Protein AF-A0A526XZ05-F1 (afdb_monomer_lite)

pLDDT: mean 93.88, std 8.93, range [51.78, 98.62]

Radius of gyration: 19.1 Å; chains: 1; bounding box: 40×36×45 Å

Secondary structure (DSSP, 8-state):
--SHHHHHHHHHHH----S--TT-HHHH-SSS----HHHHS-S-STT---TTTTTT-EEEEEGGGTT--SSS-----HHHHHHHHHHHHHHHHTT-EEEEE--HHHHHHHT---

Structure (mmCIF, N/CA/C/O backbone):
data_AF-A0A526XZ05-F1
#
_entry.id   AF-A0A526XZ05-F1
#
loop_
_atom_site.group_PDB
_atom_site.id
_atom_site.type_symbol
_atom_site.label_atom_id
_atom_site.label_alt_id
_atom_site.label_comp_id
_atom_site.label_asym_id
_atom_site.label_entity_id
_atom_site.label_seq_id
_atom_site.pdbx_PDB_ins_code
_atom_site.Cartn_x
_atom_site.Cartn_y
_atom_site.Cartn_z
_atom_site.occupancy
_atom_site.B_iso_or_equiv
_atom_site.auth_seq_id
_atom_site.auth_comp_id
_atom_site.auth_asym_id
_atom_site.auth_atom_id
_atom_site.pdbx_PDB_model_num
ATOM 1 N N . THR A 1 1 ? 5.893 13.554 -2.944 1.00 93.81 1 THR A N 1
ATOM 2 C CA . THR A 1 1 ? 4.659 14.299 -3.281 1.00 93.81 1 THR A CA 1
ATOM 3 C C . THR A 1 1 ? 3.951 14.699 -1.996 1.00 93.81 1 THR A C 1
ATOM 5 O O . THR A 1 1 ? 4.366 14.221 -0.944 1.00 93.81 1 THR A O 1
ATOM 8 N N . ARG A 1 2 ? 2.972 15.618 -2.025 1.00 97.56 2 ARG A N 1
ATOM 9 C CA . ARG A 1 2 ? 2.237 16.051 -0.811 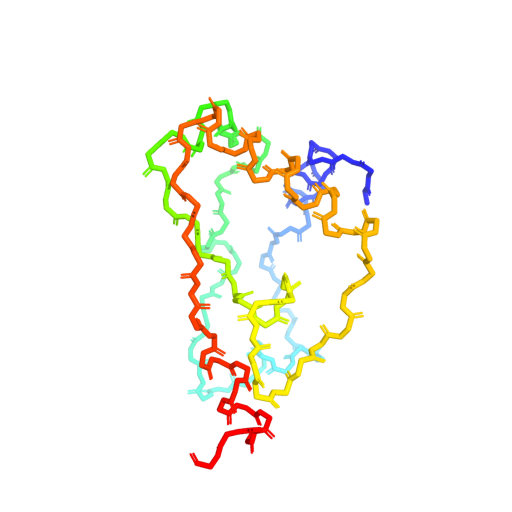1.00 97.56 2 ARG A CA 1
ATOM 10 C C . ARG A 1 2 ? 0.770 15.617 -0.792 1.00 97.56 2 ARG A C 1
ATOM 12 O O . ARG A 1 2 ? 0.133 15.721 0.250 1.00 97.56 2 ARG A O 1
ATOM 19 N N . SER A 1 3 ? 0.248 15.130 -1.913 1.00 97.19 3 SER A N 1
ATOM 20 C CA . SER A 1 3 ? -1.124 14.647 -2.054 1.00 97.19 3 SER A CA 1
ATOM 21 C C . SER A 1 3 ? -1.167 13.325 -2.839 1.00 97.19 3 SER A C 1
ATOM 23 O O . SER A 1 3 ? -0.189 12.957 -3.499 1.00 97.19 3 SER A O 1
ATOM 25 N N . VAL A 1 4 ? -2.295 12.607 -2.766 1.00 96.75 4 VAL A N 1
ATOM 26 C CA . VAL A 1 4 ? -2.548 11.434 -3.623 1.00 96.75 4 VAL A CA 1
ATOM 27 C C . VAL A 1 4 ? -2.626 11.842 -5.103 1.00 96.75 4 VAL A C 1
ATOM 29 O O . VAL A 1 4 ? -1.931 11.207 -5.889 1.00 96.75 4 VAL A O 1
ATOM 32 N N . PRO A 1 5 ? -3.340 12.916 -5.506 1.00 97.00 5 PRO A N 1
ATOM 33 C CA . PRO A 1 5 ? -3.301 13.405 -6.888 1.00 97.00 5 PRO A CA 1
ATOM 34 C C . PRO A 1 5 ? -1.886 13.694 -7.410 1.00 97.00 5 PRO A C 1
ATOM 36 O O . PRO A 1 5 ? -1.524 13.195 -8.469 1.00 97.00 5 PRO A O 1
ATOM 39 N N . ASP A 1 6 ? -1.040 14.388 -6.633 1.00 97.75 6 ASP A N 1
ATOM 40 C CA . ASP A 1 6 ? 0.361 14.650 -7.009 1.00 97.75 6 ASP A CA 1
ATOM 41 C C . ASP A 1 6 ? 1.132 13.340 -7.262 1.00 97.75 6 ASP A C 1
ATOM 43 O O . ASP A 1 6 ? 2.028 13.280 -8.102 1.00 97.75 6 ASP A O 1
ATOM 47 N N . MET A 1 7 ? 0.840 12.296 -6.476 1.00 98.19 7 MET A N 1
ATOM 48 C CA . MET A 1 7 ? 1.447 10.976 -6.638 1.00 98.19 7 MET A CA 1
ATOM 49 C C . MET A 1 7 ? 0.967 10.288 -7.915 1.00 98.19 7 MET A C 1
ATOM 51 O O . MET A 1 7 ? 1.795 9.714 -8.610 1.00 98.19 7 MET A O 1
ATOM 55 N N . LEU A 1 8 ? -0.326 10.362 -8.239 1.00 98.31 8 LEU A N 1
ATOM 56 C CA . LEU A 1 8 ? -0.879 9.761 -9.456 1.00 98.31 8 LEU A CA 1
ATOM 57 C C . LEU A 1 8 ? -0.327 10.432 -10.723 1.00 98.31 8 LEU A C 1
ATOM 59 O O . LEU A 1 8 ? 0.070 9.725 -11.645 1.00 98.31 8 LEU A O 1
ATOM 63 N N . GLU A 1 9 ? -0.201 11.762 -10.723 1.00 98.12 9 GLU A N 1
ATOM 64 C CA . GLU A 1 9 ? 0.465 12.527 -11.792 1.00 98.12 9 GLU A CA 1
ATOM 65 C C . GLU A 1 9 ? 1.914 12.066 -11.996 1.00 98.12 9 GLU A C 1
ATOM 67 O O . GLU A 1 9 ? 2.360 11.806 -13.114 1.00 98.12 9 GLU A O 1
ATOM 72 N N . LEU A 1 10 ? 2.662 11.908 -10.898 1.00 98.50 10 LEU A N 1
ATOM 73 C CA . LEU A 1 10 ? 4.043 11.442 -10.970 1.00 98.50 10 LEU A CA 1
ATOM 74 C C . LEU A 1 10 ? 4.128 10.011 -11.521 1.00 98.50 10 LEU A C 1
ATOM 76 O O . LEU A 1 10 ? 4.966 9.743 -12.383 1.00 98.50 10 LEU A O 1
ATOM 80 N N . LEU A 1 11 ? 3.274 9.100 -11.041 1.00 98.50 11 LEU A N 1
ATOM 81 C CA . LEU A 1 11 ? 3.245 7.702 -11.481 1.00 98.50 11 LEU A CA 1
ATOM 82 C C . LEU A 1 11 ? 2.908 7.568 -12.968 1.00 98.50 11 LEU A C 1
ATOM 84 O O . LEU A 1 11 ? 3.478 6.700 -13.632 1.00 98.50 11 LEU A O 1
ATOM 88 N N . ASP A 1 12 ? 2.056 8.446 -13.505 1.00 98.06 12 ASP A N 1
ATOM 89 C CA . ASP A 1 12 ? 1.724 8.437 -14.929 1.00 98.06 12 ASP A CA 1
ATOM 90 C C . ASP A 1 12 ? 2.954 8.622 -15.823 1.00 98.06 12 ASP A C 1
ATOM 92 O O . ASP A 1 12 ? 3.046 7.981 -16.877 1.00 9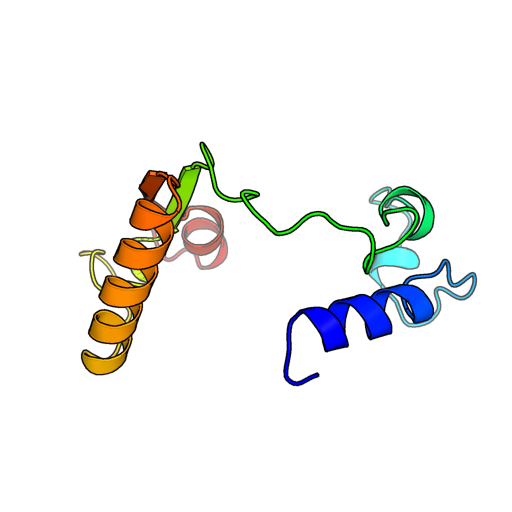8.06 12 ASP A O 1
ATOM 96 N N . VAL A 1 13 ? 3.928 9.401 -15.348 1.00 97.81 13 VAL A N 1
ATOM 97 C CA . VAL A 1 13 ? 5.182 9.689 -16.047 1.00 97.81 13 VAL A CA 1
ATOM 98 C C . VAL A 1 13 ? 6.259 8.636 -15.775 1.00 97.81 13 VAL A C 1
ATOM 100 O O . VAL A 1 13 ? 6.941 8.216 -16.708 1.00 97.81 13 VAL A O 1
ATOM 103 N N . ILE A 1 14 ? 6.452 8.219 -14.516 1.00 97.81 14 ILE A N 1
ATOM 104 C CA . ILE A 1 14 ? 7.651 7.444 -14.136 1.00 97.81 14 ILE A CA 1
ATOM 105 C C . ILE A 1 14 ? 7.495 5.924 -14.251 1.00 97.81 14 ILE A C 1
ATOM 107 O O . ILE A 1 14 ? 8.504 5.224 -14.324 1.00 97.81 14 ILE A O 1
ATOM 111 N N . VAL A 1 15 ? 6.271 5.383 -14.246 1.00 98.25 15 VAL A N 1
ATOM 112 C CA . VAL A 1 15 ? 6.064 3.926 -14.299 1.00 98.25 15 VAL A CA 1
ATOM 113 C C . VAL A 1 15 ? 6.123 3.445 -15.746 1.00 98.25 15 VAL A C 1
ATOM 115 O O . VAL A 1 15 ? 5.116 3.390 -16.438 1.00 98.25 15 VAL A O 1
ATOM 118 N N . ALA A 1 16 ? 7.296 3.065 -16.227 1.00 97.50 16 ALA A N 1
ATOM 119 C CA . ALA A 1 16 ? 7.471 2.535 -17.576 1.00 97.50 16 ALA A CA 1
ATOM 120 C C . ALA A 1 16 ? 8.386 1.310 -17.568 1.00 97.50 16 ALA A C 1
ATOM 122 O O . ALA A 1 16 ? 9.033 0.998 -16.564 1.00 97.50 16 ALA A O 1
ATOM 123 N N . ASP A 1 17 ? 8.433 0.608 -18.695 1.00 98.06 17 ASP A N 1
ATOM 124 C CA . ASP A 1 17 ? 9.417 -0.448 -18.889 1.00 98.06 17 ASP A CA 1
ATOM 125 C C . ASP A 1 17 ? 10.795 0.180 -19.092 1.00 98.06 17 ASP A C 1
ATOM 127 O O . ASP A 1 17 ? 10.998 0.984 -20.003 1.00 98.06 17 ASP A O 1
ATOM 131 N N . ASP A 1 18 ? 11.750 -0.220 -18.260 1.00 97.31 18 ASP A N 1
ATOM 132 C CA . ASP A 1 18 ? 13.158 0.109 -18.446 1.00 97.31 18 ASP A CA 1
ATOM 133 C C . ASP A 1 18 ? 13.885 -1.122 -19.014 1.00 97.31 18 ASP A C 1
ATOM 135 O O . ASP A 1 18 ? 13.971 -2.150 -18.329 1.00 97.31 18 ASP A O 1
ATOM 139 N N . PRO A 1 19 ? 14.408 -1.063 -20.255 1.00 96.31 19 PRO A N 1
ATOM 140 C CA . PRO A 1 19 ? 15.136 -2.180 -20.848 1.00 96.31 19 PRO A CA 1
ATOM 141 C C . PRO A 1 19 ? 16.479 -2.454 -20.155 1.00 96.31 19 PRO A C 1
ATOM 143 O O . PRO A 1 19 ? 17.035 -3.539 -20.323 1.00 96.31 19 PRO A O 1
ATOM 146 N N . ASN A 1 20 ? 17.022 -1.504 -19.385 1.00 97.56 20 ASN A N 1
ATOM 147 C CA . ASN A 1 20 ? 18.253 -1.699 -18.634 1.00 97.56 20 ASN A CA 1
ATOM 148 C C . ASN A 1 20 ? 17.950 -2.238 -17.230 1.00 97.56 20 ASN A C 1
ATOM 150 O O . ASN A 1 20 ? 17.421 -1.543 -16.367 1.00 97.56 20 ASN A O 1
ATOM 154 N N . THR A 1 21 ? 18.315 -3.490 -16.975 1.00 97.06 21 THR A N 1
ATOM 155 C CA . THR A 1 21 ? 18.107 -4.137 -15.669 1.00 97.06 21 THR A CA 1
ATOM 156 C C . THR A 1 21 ? 19.337 -4.061 -14.762 1.00 97.06 21 THR A C 1
ATOM 158 O O . THR A 1 21 ? 19.309 -4.533 -13.626 1.00 97.06 21 THR A O 1
ATOM 161 N N . ARG A 1 22 ? 20.448 -3.465 -15.222 1.00 97.56 22 ARG A N 1
ATOM 162 C CA . ARG A 1 22 ? 21.695 -3.418 -14.450 1.00 97.56 22 ARG A CA 1
ATOM 163 C C . ARG A 1 22 ? 21.510 -2.604 -13.167 1.00 97.56 22 ARG A C 1
ATOM 165 O O . ARG A 1 22 ? 21.230 -1.413 -13.217 1.00 97.56 22 ARG A O 1
ATOM 172 N N . GLY A 1 23 ? 21.774 -3.239 -12.025 1.00 97.19 23 GLY A N 1
ATOM 173 C CA . GLY A 1 23 ? 21.620 -2.631 -10.697 1.00 97.19 23 GLY A CA 1
ATOM 174 C C . GLY A 1 23 ? 20.250 -2.877 -10.060 1.00 97.19 23 GLY A C 1
ATOM 175 O O . GLY A 1 23 ? 20.096 -2.636 -8.867 1.00 97.19 23 GLY A O 1
ATOM 176 N N . ASP A 1 24 ? 19.297 -3.428 -10.811 1.00 97.69 24 ASP A N 1
ATOM 177 C CA . ASP A 1 24 ? 18.011 -3.891 -10.304 1.00 97.69 24 ASP A CA 1
ATOM 178 C C . ASP A 1 24 ? 18.042 -5.417 -10.167 1.00 97.69 24 ASP A C 1
ATOM 180 O O . ASP A 1 24 ? 17.917 -6.154 -11.145 1.00 97.69 24 ASP A O 1
ATOM 184 N N . PHE A 1 25 ? 18.257 -5.904 -8.942 1.00 97.50 25 PHE A N 1
ATOM 185 C CA . PHE A 1 25 ? 18.391 -7.338 -8.680 1.00 97.50 25 PHE A CA 1
ATOM 186 C C . PHE A 1 25 ? 17.157 -8.134 -9.125 1.00 97.50 25 PHE A C 1
ATOM 188 O O . PHE A 1 25 ? 17.30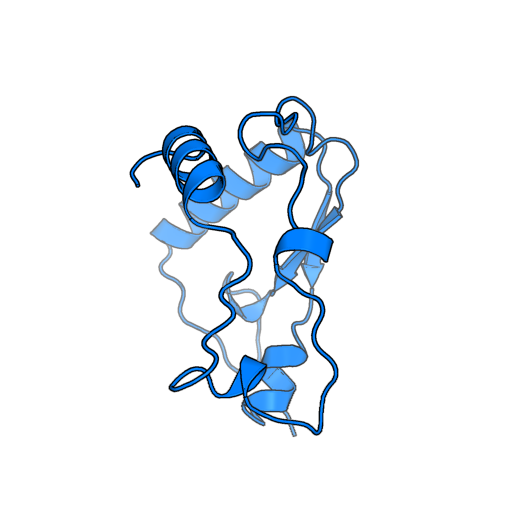2 -9.191 -9.736 1.00 97.50 25 PHE A O 1
ATOM 195 N N . TRP A 1 26 ? 15.955 -7.620 -8.855 1.00 97.69 26 TRP A N 1
ATOM 196 C CA . TRP A 1 26 ? 14.705 -8.324 -9.137 1.00 97.69 26 TRP A CA 1
ATOM 197 C C . TRP A 1 26 ? 14.443 -8.446 -10.639 1.00 97.69 26 TRP A C 1
ATOM 199 O O . TRP A 1 26 ? 14.050 -9.520 -11.094 1.00 97.69 26 TRP A O 1
ATOM 209 N N . ARG A 1 27 ? 14.727 -7.399 -11.424 1.00 97.31 27 ARG A N 1
ATOM 210 C CA . ARG A 1 27 ? 14.609 -7.463 -12.893 1.00 97.31 27 ARG A CA 1
ATOM 211 C C . ARG A 1 27 ? 15.768 -8.197 -13.575 1.00 97.31 27 ARG A C 1
ATOM 213 O O . ARG A 1 27 ? 15.595 -8.672 -14.693 1.00 97.31 27 ARG A O 1
ATOM 220 N N . ALA A 1 28 ? 16.946 -8.269 -12.952 1.00 97.25 28 ALA A N 1
ATOM 221 C CA . ALA A 1 28 ? 18.114 -8.942 -13.528 1.00 97.25 28 ALA A CA 1
ATOM 222 C C . ALA A 1 28 ? 18.135 -10.458 -13.286 1.00 97.25 28 ALA A C 1
ATOM 224 O O . ALA A 1 28 ? 18.754 -11.195 -14.055 1.00 97.25 28 ALA A O 1
ATOM 225 N N . GLN A 1 29 ? 17.513 -10.927 -12.204 1.00 97.50 29 GLN A N 1
ATOM 226 C CA . GLN A 1 29 ? 17.540 -12.341 -11.850 1.00 97.50 29 GLN A CA 1
ATOM 227 C C . GLN A 1 29 ? 16.661 -13.211 -12.780 1.00 97.50 29 GLN A C 1
ATOM 229 O O . GLN A 1 29 ? 15.620 -12.745 -13.239 1.00 97.50 29 GLN A O 1
ATOM 234 N N . PRO A 1 30 ? 17.043 -14.477 -13.053 1.00 96.50 30 PRO A N 1
ATOM 235 C CA . PRO A 1 30 ? 16.303 -15.357 -13.965 1.00 96.50 30 PRO A CA 1
ATOM 236 C C . PRO A 1 30 ? 15.381 -16.385 -13.278 1.00 96.50 30 PRO A C 1
ATOM 238 O O . PRO A 1 30 ? 14.787 -17.212 -13.966 1.00 96.50 30 PRO A O 1
ATOM 241 N N . TRP A 1 31 ? 15.306 -16.421 -11.944 1.00 98.19 31 TRP A N 1
ATOM 242 C CA . TRP A 1 31 ? 14.685 -17.530 -11.200 1.00 98.19 31 TRP A CA 1
ATOM 243 C C . TRP A 1 31 ? 13.193 -17.335 -10.933 1.00 98.19 31 TRP A C 1
ATOM 245 O O . TRP A 1 31 ? 12.437 -18.303 -10.908 1.00 98.19 31 TRP A O 1
ATOM 255 N N . VAL A 1 32 ? 12.770 -16.092 -10.728 1.00 98.06 32 VAL A N 1
ATOM 256 C CA . VAL A 1 32 ? 11.379 -15.713 -10.484 1.00 98.06 32 VAL A CA 1
ATOM 257 C C . VAL A 1 32 ? 10.908 -14.863 -11.653 1.00 98.06 32 VAL A C 1
ATOM 259 O O . VAL A 1 32 ? 11.465 -13.802 -11.919 1.00 98.06 32 VAL A O 1
ATOM 262 N N . ALA A 1 33 ? 9.880 -15.321 -12.363 1.00 96.69 33 ALA A N 1
ATOM 263 C CA . ALA A 1 33 ? 9.274 -14.524 -13.419 1.00 96.69 33 ALA A CA 1
ATOM 264 C C . ALA A 1 33 ? 8.575 -13.301 -12.808 1.00 96.69 33 ALA A C 1
ATOM 266 O O . ALA A 1 33 ? 7.746 -13.445 -11.908 1.00 96.69 33 ALA A O 1
ATOM 267 N N . LEU A 1 34 ? 8.900 -12.113 -13.315 1.00 97.00 34 LEU A N 1
ATOM 268 C CA . LEU A 1 34 ? 8.243 -10.863 -12.946 1.00 97.00 34 LEU A CA 1
ATOM 269 C C . LEU A 1 34 ? 7.511 -10.288 -14.164 1.00 97.00 34 LEU A C 1
ATOM 271 O O . LEU A 1 34 ? 8.070 -10.321 -15.265 1.00 97.00 34 LEU A O 1
ATOM 275 N N . PRO A 1 35 ? 6.287 -9.762 -13.995 1.00 97.31 35 PRO A N 1
ATOM 276 C CA . PRO A 1 35 ? 5.613 -9.029 -15.059 1.00 97.31 35 PRO A CA 1
ATOM 277 C C . PRO A 1 35 ? 6.360 -7.727 -15.363 1.00 97.31 35 PRO A C 1
ATOM 279 O O . PRO A 1 35 ? 7.072 -7.191 -14.506 1.00 97.31 35 PRO A O 1
ATOM 282 N N . LYS A 1 36 ? 6.186 -7.191 -16.572 1.00 96.81 36 LYS A N 1
ATOM 283 C CA . LYS A 1 36 ? 6.687 -5.851 -16.885 1.00 96.81 36 LYS A CA 1
ATOM 284 C C . LYS A 1 36 ? 5.844 -4.794 -16.177 1.00 96.81 36 LYS A C 1
ATOM 286 O O . LYS A 1 36 ? 4.682 -5.028 -15.849 1.00 96.81 36 LYS A O 1
ATOM 291 N N . SER A 1 37 ? 6.404 -3.601 -15.988 1.00 97.19 37 SER A N 1
ATOM 292 C CA . SER A 1 37 ? 5.660 -2.468 -15.427 1.00 97.19 37 SER A CA 1
ATOM 293 C C . SER A 1 37 ? 4.428 -2.144 -16.279 1.00 97.19 37 SER A C 1
ATOM 295 O O . SER A 1 37 ? 3.354 -1.877 -15.739 1.00 97.19 37 SER A O 1
ATOM 297 N N . SER A 1 38 ? 4.574 -2.213 -17.607 1.00 97.44 38 SER A N 1
ATOM 298 C CA . SER A 1 38 ? 3.495 -2.009 -18.580 1.00 97.44 38 SER A CA 1
ATOM 299 C C . SER A 1 38 ? 2.360 -3.035 -18.486 1.00 97.44 38 SER A C 1
ATOM 301 O O . SER A 1 38 ? 1.223 -2.687 -18.794 1.00 97.44 38 SER A O 1
ATOM 303 N N . ASP A 1 39 ? 2.636 -4.253 -18.007 1.00 97.75 39 ASP A N 1
ATOM 304 C CA . ASP A 1 39 ? 1.631 -5.312 -17.845 1.00 97.75 39 ASP A CA 1
ATOM 305 C C . ASP A 1 39 ? 0.757 -5.111 -16.591 1.00 97.75 39 ASP A C 1
ATOM 307 O O . ASP A 1 39 ? -0.300 -5.728 -16.464 1.00 97.75 39 ASP A O 1
ATOM 311 N N . VAL A 1 40 ? 1.203 -4.280 -15.640 1.00 97.38 40 VAL A N 1
ATOM 312 C CA . VAL A 1 40 ? 0.558 -4.106 -14.326 1.00 97.38 40 VAL A CA 1
ATOM 313 C C . VAL A 1 40 ? -0.059 -2.719 -14.156 1.00 97.38 40 VAL A C 1
ATOM 315 O O . VAL A 1 40 ? -1.073 -2.579 -13.468 1.00 97.38 40 VAL A O 1
ATOM 318 N N . ARG A 1 41 ? 0.544 -1.673 -14.738 1.00 97.69 41 ARG A N 1
ATOM 319 C CA . ARG A 1 41 ? 0.038 -0.303 -14.577 1.00 97.69 41 ARG A CA 1
ATOM 320 C C . ARG A 1 41 ? -1.327 -0.118 -15.262 1.00 97.69 41 ARG A C 1
ATOM 322 O O . ARG A 1 41 ? -1.563 -0.702 -16.319 1.00 97.69 41 ARG A O 1
ATOM 329 N N . PRO A 1 42 ? -2.217 0.739 -14.726 1.00 97.56 42 PRO A N 1
ATOM 330 C CA . PRO A 1 42 ? -3.395 1.167 -15.467 1.00 97.56 42 PRO A CA 1
ATOM 331 C C . PRO A 1 42 ? -2.987 1.998 -16.700 1.00 97.56 42 PRO A C 1
ATOM 333 O O . PRO A 1 42 ? -1.875 2.545 -16.737 1.00 97.56 42 PRO A O 1
ATOM 336 N N . PRO A 1 43 ? -3.901 2.177 -17.675 1.00 96.81 43 PRO A N 1
ATOM 337 C CA . PRO A 1 43 ? -3.682 3.089 -18.799 1.00 96.81 43 PRO A CA 1
ATOM 338 C C . PRO A 1 43 ? -3.340 4.514 -18.344 1.00 96.81 43 PRO A C 1
ATOM 340 O O . PRO A 1 43 ? -2.512 5.178 -18.961 1.00 96.81 43 PRO A O 1
ATOM 343 N N . SER A 1 44 ? -3.949 4.957 -17.240 1.00 97.69 44 SER A N 1
ATOM 344 C CA . SER A 1 44 ? -3.607 6.189 -16.536 1.00 97.69 44 SER A CA 1
ATOM 345 C C . SER A 1 44 ? -3.919 6.052 -15.042 1.00 97.69 44 SER A C 1
ATOM 347 O O . SER A 1 44 ? -4.994 5.584 -14.665 1.00 97.69 44 SER A O 1
ATOM 349 N N . TYR A 1 45 ? -2.973 6.453 -14.196 1.00 98.12 45 TYR A N 1
ATOM 350 C CA . TYR A 1 45 ? -3.119 6.545 -12.746 1.00 98.12 45 TYR A CA 1
ATOM 351 C C . TYR A 1 45 ? -4.036 7.699 -12.349 1.00 98.12 45 TYR A C 1
ATOM 353 O O . TYR A 1 45 ? -4.840 7.545 -11.433 1.00 98.12 45 TYR A O 1
ATOM 361 N N . THR A 1 46 ? -3.955 8.836 -13.042 1.00 97.81 46 THR A N 1
ATOM 362 C CA . THR A 1 46 ? -4.862 9.975 -12.814 1.00 97.81 46 THR A CA 1
ATOM 363 C C . THR A 1 46 ? -6.307 9.663 -13.216 1.00 97.81 46 THR A C 1
ATOM 365 O O . THR A 1 46 ? -7.233 10.266 -12.681 1.00 97.81 46 THR A O 1
ATOM 368 N N . GLY A 1 47 ? -6.514 8.664 -14.082 1.00 96.69 47 GLY A N 1
ATOM 369 C CA . GLY A 1 47 ? -7.829 8.124 -14.434 1.00 96.69 47 GLY A CA 1
ATOM 370 C C . GLY A 1 47 ? -8.447 7.147 -13.423 1.00 96.69 47 GLY A C 1
ATOM 371 O O . GLY A 1 47 ? -9.526 6.625 -13.694 1.00 96.69 47 GLY A O 1
ATOM 372 N N . LEU A 1 48 ? -7.797 6.854 -12.289 1.00 96.69 48 LEU A N 1
ATOM 373 C CA . LEU A 1 48 ? -8.364 5.968 -11.266 1.00 96.69 48 LEU A CA 1
ATOM 374 C C . LEU A 1 48 ? -9.542 6.635 -10.539 1.00 96.69 48 LEU A C 1
ATOM 376 O O . LEU A 1 48 ? -9.407 7.707 -9.949 1.00 96.69 48 LEU A O 1
ATOM 380 N N . GLU A 1 49 ? -10.688 5.956 -10.511 1.00 93.88 49 GLU A N 1
ATOM 381 C CA . GLU A 1 49 ? -11.863 6.401 -9.761 1.00 93.88 49 GLU A CA 1
ATOM 382 C C . GLU A 1 49 ? -11.669 6.153 -8.258 1.00 93.88 49 GLU A C 1
ATOM 384 O O . GLU A 1 49 ? -11.700 5.020 -7.780 1.00 93.88 49 GLU A O 1
ATOM 389 N N . LEU A 1 50 ? -11.446 7.229 -7.498 1.00 92.25 50 LEU A N 1
ATOM 390 C CA . LEU A 1 50 ? -11.241 7.152 -6.046 1.00 92.25 50 LEU A CA 1
ATOM 391 C C . LEU A 1 50 ? -12.539 7.322 -5.250 1.00 92.25 50 LEU A C 1
ATOM 393 O O . LEU A 1 50 ? -12.665 6.819 -4.130 1.00 92.25 50 LEU A O 1
ATOM 397 N N . GLU A 1 51 ? -13.505 8.058 -5.798 1.00 93.75 51 GLU A N 1
ATOM 398 C CA . GLU A 1 51 ? -14.763 8.321 -5.112 1.00 93.75 51 GLU A CA 1
ATOM 399 C C . GLU A 1 51 ? -15.574 7.029 -4.966 1.00 93.75 51 GLU A C 1
ATOM 401 O O . GLU A 1 51 ? -15.812 6.300 -5.923 1.00 93.75 51 GLU A O 1
ATOM 406 N N . GLY A 1 52 ? -15.980 6.711 -3.736 1.00 95.88 52 GLY A N 1
ATOM 407 C CA . GLY A 1 52 ? -16.748 5.499 -3.450 1.00 95.88 52 GLY A CA 1
ATOM 408 C C . GLY A 1 52 ? -15.950 4.190 -3.486 1.00 95.88 52 GLY A C 1
ATOM 409 O O . GLY A 1 52 ? -16.519 3.159 -3.129 1.00 95.88 52 GLY A O 1
ATOM 410 N N . ALA A 1 53 ? -14.650 4.217 -3.805 1.00 96.44 53 ALA A N 1
ATOM 411 C CA . ALA A 1 53 ? -13.801 3.025 -3.942 1.00 96.44 53 ALA A CA 1
ATOM 412 C C . ALA A 1 53 ? -13.712 2.151 -2.672 1.00 96.44 53 ALA A C 1
ATOM 414 O O . ALA A 1 53 ? -13.349 0.981 -2.738 1.00 96.44 53 ALA A O 1
ATOM 415 N N . LEU A 1 54 ? -14.055 2.703 -1.504 1.00 97.50 54 LEU A N 1
ATOM 416 C CA . LEU A 1 54 ? -14.045 1.990 -0.223 1.00 97.50 54 LEU A CA 1
ATOM 417 C C . LEU A 1 54 ? -15.336 1.220 0.075 1.00 97.50 54 LEU A C 1
ATOM 419 O O . LEU A 1 54 ? -15.358 0.391 0.986 1.00 97.50 54 LEU A O 1
ATOM 423 N N . ARG A 1 55 ? -16.416 1.467 -0.671 1.00 98.19 55 ARG A N 1
ATOM 424 C CA . ARG A 1 55 ? -17.715 0.852 -0.396 1.00 98.19 55 ARG A CA 1
ATOM 425 C C . ARG A 1 55 ? -17.638 -0.663 -0.588 1.00 98.19 55 ARG A C 1
ATOM 427 O O . ARG A 1 55 ? -17.357 -1.145 -1.679 1.00 98.19 55 ARG A O 1
ATOM 434 N N . GLY A 1 56 ? -17.942 -1.408 0.472 1.00 97.75 56 GLY A N 1
ATOM 435 C CA . GLY A 1 56 ? -17.909 -2.871 0.474 1.00 97.75 56 GLY A CA 1
ATOM 436 C C . GLY A 1 56 ? -16.505 -3.471 0.581 1.00 97.75 56 GLY A C 1
ATOM 437 O O . GLY A 1 56 ? -16.374 -4.693 0.543 1.00 97.75 56 GLY A O 1
ATOM 438 N N . MET A 1 57 ? -15.458 -2.651 0.727 1.00 98.19 57 MET A N 1
ATOM 439 C CA . MET A 1 57 ? -14.100 -3.151 0.947 1.00 98.19 57 MET A CA 1
ATOM 440 C C . MET A 1 57 ? -13.948 -3.694 2.359 1.00 98.19 57 MET A C 1
ATOM 442 O O . MET A 1 57 ? -14.465 -3.114 3.306 1.00 98.19 57 MET A O 1
ATOM 446 N N . ARG A 1 58 ? -13.193 -4.784 2.507 1.00 98.44 58 ARG A N 1
ATOM 447 C CA . ARG A 1 58 ? -12.836 -5.353 3.808 1.00 98.44 58 ARG A CA 1
ATOM 448 C C . ARG A 1 58 ? -11.342 -5.186 4.045 1.00 98.44 58 ARG A C 1
ATOM 450 O O . ARG A 1 58 ? -10.529 -5.779 3.343 1.00 98.44 58 ARG A O 1
ATOM 457 N N . LEU A 1 59 ? -10.992 -4.367 5.029 1.00 98.38 59 LEU A N 1
ATOM 458 C CA . LEU A 1 59 ? -9.629 -3.956 5.342 1.00 98.38 59 LEU A CA 1
ATOM 459 C C . LEU A 1 59 ? -9.170 -4.642 6.632 1.00 98.38 59 LEU A C 1
ATOM 461 O O . LEU A 1 59 ? -9.774 -4.465 7.691 1.00 98.38 59 LEU A O 1
ATOM 465 N N . GLY A 1 60 ? -8.107 -5.440 6.534 1.00 97.94 60 GLY A N 1
ATOM 466 C CA . GLY A 1 60 ? -7.485 -6.106 7.677 1.00 97.94 60 GLY A CA 1
ATOM 467 C C . GLY A 1 60 ? -6.527 -5.177 8.424 1.00 97.94 60 GLY A C 1
ATOM 468 O O . GLY A 1 60 ? -5.678 -4.537 7.808 1.00 97.94 60 GLY A O 1
ATOM 469 N N . VAL A 1 61 ? -6.640 -5.131 9.749 1.00 97.50 61 VAL A N 1
ATOM 470 C CA . VAL A 1 61 ? -5.799 -4.331 10.646 1.00 97.50 61 VAL A CA 1
ATOM 471 C C . VAL A 1 61 ? -5.026 -5.265 11.572 1.00 97.50 61 VAL A C 1
ATOM 473 O O . VAL A 1 61 ? -5.627 -5.867 12.465 1.00 97.50 61 VAL A O 1
ATOM 476 N N . PRO A 1 62 ? -3.704 -5.405 11.398 1.00 95.19 62 PRO A N 1
ATOM 477 C CA . PRO A 1 62 ? -2.877 -6.188 12.306 1.00 95.19 62 PRO A CA 1
ATOM 478 C C . PRO A 1 62 ? -2.995 -5.709 13.759 1.00 95.19 62 PRO A C 1
ATOM 480 O O . PRO A 1 62 ? -2.608 -4.582 14.078 1.00 95.19 62 PRO A O 1
ATOM 483 N N . ARG A 1 63 ? -3.477 -6.579 14.658 1.00 94.31 63 ARG A N 1
ATOM 484 C CA . ARG A 1 63 ? -3.636 -6.269 16.096 1.00 94.31 63 ARG A CA 1
ATOM 485 C C . ARG A 1 63 ? -2.343 -5.771 16.749 1.00 94.31 63 ARG A C 1
ATOM 487 O O . ARG A 1 63 ? -2.383 -4.873 17.594 1.00 94.31 63 ARG A O 1
ATOM 494 N N . MET A 1 64 ? -1.204 -6.300 16.301 1.00 91.69 64 MET A N 1
ATOM 495 C CA . MET A 1 64 ? 0.128 -5.946 16.798 1.00 91.69 64 MET A CA 1
ATOM 496 C C . MET A 1 64 ? 0.490 -4.463 16.635 1.00 91.69 64 MET A C 1
ATOM 498 O O . MET A 1 64 ? 1.250 -3.943 17.443 1.00 91.69 64 MET A O 1
ATOM 502 N N . TYR A 1 65 ? -0.089 -3.745 15.662 1.00 93.94 65 TYR A N 1
ATOM 503 C CA . TYR A 1 65 ? 0.213 -2.323 15.424 1.00 93.94 65 TYR A CA 1
ATOM 504 C C . TYR A 1 65 ? -0.764 -1.346 16.082 1.00 93.94 65 TYR A C 1
ATOM 506 O O . TYR A 1 65 ? -0.579 -0.135 15.996 1.00 93.94 65 TYR A O 1
ATOM 514 N N . ILE A 1 66 ? -1.802 -1.852 16.748 1.00 94.62 66 ILE A N 1
ATOM 515 C CA . ILE A 1 66 ? -2.830 -1.025 17.397 1.00 94.62 66 ILE A CA 1
ATOM 516 C C . ILE A 1 66 ? -2.935 -1.301 18.903 1.00 94.62 66 ILE A C 1
ATOM 518 O O . ILE A 1 66 ? -3.943 -0.981 19.529 1.00 94.62 66 ILE A O 1
ATOM 522 N N . GLY A 1 67 ? -1.893 -1.905 19.487 1.00 88.50 67 GLY A N 1
ATOM 523 C CA . GLY A 1 67 ? -1.826 -2.206 20.921 1.00 88.50 67 GLY A CA 1
ATOM 524 C C . GLY A 1 67 ? -2.827 -3.273 21.373 1.00 88.50 67 GLY A C 1
ATOM 525 O O . GLY A 1 67 ? -3.275 -3.245 22.517 1.00 88.50 67 GLY A O 1
ATOM 526 N N . ARG A 1 68 ? -3.225 -4.178 20.469 1.00 87.56 68 ARG A N 1
ATOM 527 C CA . ARG A 1 68 ? -4.192 -5.260 20.732 1.00 87.56 68 ARG A CA 1
ATOM 528 C C . ARG A 1 68 ? -3.564 -6.656 20.723 1.00 87.56 68 ARG A C 1
ATOM 530 O O . ARG A 1 68 ? -4.297 -7.636 20.797 1.00 87.56 68 ARG A O 1
ATOM 537 N N . ASP A 1 69 ? -2.241 -6.746 20.619 1.00 82.88 69 ASP A N 1
ATOM 538 C CA . ASP A 1 69 ? -1.495 -8.001 20.766 1.00 82.88 69 ASP A CA 1
ATOM 539 C C . ASP A 1 69 ? -0.971 -8.132 22.205 1.00 82.88 69 ASP A C 1
ATOM 541 O O . ASP A 1 69 ? -0.535 -7.144 22.802 1.00 82.88 69 ASP A O 1
ATOM 545 N N . THR A 1 70 ? -1.081 -9.331 22.775 1.00 68.00 70 THR A N 1
ATOM 546 C CA . THR A 1 70 ? -0.801 -9.631 24.187 1.00 68.00 70 THR A CA 1
ATOM 547 C C . THR A 1 70 ? 0.557 -10.278 24.419 1.00 68.00 70 THR A C 1
ATOM 549 O O . THR A 1 70 ? 1.000 -10.310 25.565 1.00 68.00 70 THR A O 1
ATOM 552 N N . ASP A 1 71 ? 1.217 -10.766 23.367 1.00 68.44 71 ASP A N 1
ATOM 553 C CA . ASP A 1 71 ? 2.414 -11.600 23.514 1.00 68.44 71 ASP A CA 1
ATOM 554 C C . ASP A 1 71 ? 3.695 -10.753 23.468 1.00 68.44 71 ASP A C 1
ATOM 556 O O . ASP A 1 71 ? 4.454 -10.708 24.437 1.00 68.44 71 ASP A O 1
ATOM 560 N N . ILE A 1 72 ? 3.909 -10.018 22.368 1.00 66.50 72 ILE A N 1
ATOM 561 C CA . ILE A 1 72 ? 5.032 -9.084 22.180 1.00 66.50 72 ILE A CA 1
ATOM 562 C C . ILE A 1 72 ? 4.472 -7.774 21.626 1.00 66.50 72 ILE A C 1
ATOM 564 O O . ILE A 1 72 ? 4.253 -7.589 20.429 1.00 66.50 72 ILE A O 1
ATOM 568 N N . ALA A 1 73 ? 4.159 -6.858 22.540 1.00 70.19 73 ALA A N 1
ATOM 569 C CA . ALA A 1 73 ? 3.399 -5.664 22.210 1.00 70.19 73 ALA A CA 1
ATOM 570 C C . ALA A 1 73 ? 4.304 -4.517 21.743 1.00 70.19 73 ALA A C 1
ATOM 572 O O . ALA A 1 73 ? 5.053 -3.927 22.532 1.00 70.19 73 ALA A O 1
ATOM 573 N N . ILE A 1 74 ? 4.149 -4.119 20.478 1.00 86.44 74 ILE A N 1
ATOM 574 C CA . ILE A 1 74 ? 4.654 -2.833 19.994 1.00 86.44 74 ILE A CA 1
ATOM 575 C C . ILE A 1 74 ? 3.951 -1.717 20.773 1.00 86.44 74 ILE A C 1
ATOM 577 O O . ILE A 1 74 ? 2.725 -1.574 20.743 1.00 86.44 74 ILE A O 1
ATOM 581 N N . GLN A 1 75 ? 4.745 -0.891 21.454 1.00 90.50 75 GLN A N 1
ATOM 582 C CA . GLN A 1 75 ? 4.259 0.233 22.254 1.00 90.50 75 GLN A CA 1
ATOM 583 C C . GLN A 1 75 ? 3.886 1.419 21.355 1.00 90.50 75 GLN A C 1
ATOM 585 O O . GLN A 1 75 ? 4.629 2.393 21.212 1.00 90.50 75 GLN A O 1
ATOM 590 N N . THR A 1 76 ? 2.719 1.329 20.722 1.00 93.31 76 THR A N 1
ATOM 591 C CA . THR A 1 76 ? 2.179 2.413 19.893 1.00 93.31 76 THR A CA 1
ATOM 592 C C . THR A 1 76 ? 1.720 3.564 20.784 1.00 93.31 76 THR A C 1
ATOM 594 O O . THR A 1 76 ? 0.970 3.364 21.739 1.00 93.31 76 THR A O 1
ATOM 597 N N . ARG A 1 77 ? 2.168 4.792 20.489 1.00 96.44 77 ARG A N 1
ATOM 598 C CA . ARG A 1 77 ? 1.812 5.976 21.288 1.00 96.44 77 ARG A CA 1
ATOM 599 C C . ARG A 1 77 ? 0.297 6.180 21.331 1.00 96.44 77 ARG A C 1
ATOM 601 O O . ARG A 1 77 ? -0.362 6.102 20.299 1.00 96.44 77 ARG A O 1
ATOM 608 N N . ALA A 1 78 ? -0.223 6.565 22.497 1.00 96.50 78 ALA A N 1
ATOM 609 C CA . ALA A 1 78 ? -1.650 6.825 22.698 1.00 96.50 78 ALA A CA 1
ATOM 610 C C . ALA A 1 78 ? -2.231 7.818 21.675 1.00 96.50 78 ALA A C 1
ATOM 612 O O . ALA A 1 78 ? -3.246 7.526 21.056 1.00 96.50 78 ALA A O 1
ATOM 613 N N . SER A 1 79 ? -1.530 8.922 21.395 1.00 98.12 79 SER A N 1
ATOM 614 C CA . SER A 1 79 ? -1.977 9.907 20.398 1.00 98.12 79 SER A CA 1
ATOM 615 C C . SER A 1 79 ? -2.046 9.353 18.969 1.00 98.12 79 SER A C 1
ATOM 617 O O . SER A 1 79 ? -2.850 9.807 18.162 1.00 98.12 79 SER A O 1
ATOM 619 N N . VAL A 1 80 ? -1.229 8.349 18.634 1.00 97.94 80 VAL A N 1
ATOM 620 C CA . VAL A 1 80 ? -1.311 7.649 17.342 1.00 97.94 80 VAL A CA 1
ATOM 621 C C . VAL A 1 80 ? -2.510 6.702 17.328 1.00 97.94 80 VAL A C 1
ATOM 623 O O . VAL A 1 80 ? -3.201 6.618 16.318 1.00 97.94 80 VAL A O 1
ATOM 626 N N . LEU A 1 81 ? -2.800 6.032 18.448 1.00 97.50 81 LEU A N 1
ATOM 627 C CA . LEU A 1 81 ? -3.985 5.181 18.583 1.00 97.50 81 LEU A CA 1
ATOM 628 C C . LEU A 1 81 ? -5.288 5.989 18.495 1.00 97.50 81 LEU A C 1
ATOM 630 O O . LEU A 1 81 ? -6.248 5.517 17.895 1.00 97.50 81 LEU A O 1
ATOM 634 N N . GLU A 1 82 ? -5.316 7.208 19.034 1.00 98.19 82 GLU A N 1
ATOM 635 C CA . GLU A 1 82 ? -6.445 8.138 18.890 1.00 98.19 82 GLU A CA 1
ATOM 636 C C . GLU A 1 82 ? -6.678 8.513 17.418 1.00 98.19 82 GLU A C 1
ATOM 638 O O . GLU A 1 82 ? -7.797 8.400 16.914 1.00 98.19 82 GLU A O 1
ATOM 643 N N . LEU A 1 83 ? -5.615 8.875 16.689 1.00 98.50 83 LEU A N 1
ATOM 644 C CA . LEU A 1 83 ? -5.698 9.148 15.249 1.00 98.50 83 LEU A CA 1
ATOM 645 C C . LEU A 1 83 ? -6.128 7.910 14.451 1.00 98.50 83 LEU A C 1
ATOM 647 O O . LEU A 1 83 ? -6.923 8.021 13.518 1.00 98.50 83 LEU A O 1
ATOM 651 N N . TRP A 1 84 ? -5.646 6.726 14.831 1.00 98.06 84 TRP A N 1
ATOM 652 C CA . TRP A 1 84 ? -6.077 5.462 14.239 1.00 98.06 84 TRP A CA 1
ATOM 653 C C . TRP A 1 84 ? -7.577 5.218 14.446 1.00 98.06 84 TRP A C 1
ATOM 655 O O . TRP A 1 84 ? -8.270 4.857 13.498 1.00 98.06 84 TRP A O 1
ATOM 665 N N . GLN A 1 85 ? -8.103 5.436 15.653 1.00 98.12 85 GLN A N 1
ATOM 666 C CA . GLN A 1 85 ? -9.531 5.260 15.936 1.00 98.12 85 GLN A CA 1
ATOM 667 C C . GLN A 1 85 ? -10.392 6.186 15.071 1.00 98.12 85 GLN A C 1
ATOM 669 O O . GLN A 1 85 ? -11.398 5.735 14.518 1.00 98.12 85 GLN A O 1
ATOM 674 N N . GLN A 1 86 ? -9.962 7.439 14.894 1.00 98.62 86 GLN A N 1
ATOM 675 C CA . GLN A 1 86 ? -10.613 8.378 13.982 1.00 98.62 86 GLN A CA 1
ATOM 676 C C . GLN A 1 86 ? -10.567 7.872 12.532 1.00 98.62 86 GLN A C 1
ATOM 678 O O . GLN A 1 86 ? -11.607 7.783 11.880 1.00 98.62 86 GLN A O 1
ATOM 683 N N . ALA A 1 87 ? -9.396 7.451 12.046 1.00 98.44 87 ALA A N 1
ATOM 684 C CA . ALA A 1 87 ? -9.248 6.914 10.693 1.00 98.44 87 ALA A CA 1
ATOM 685 C C . ALA A 1 87 ? -10.122 5.667 10.460 1.00 98.44 87 ALA A C 1
ATOM 687 O O . ALA A 1 87 ? -10.797 5.554 9.437 1.00 98.44 87 ALA A O 1
ATOM 688 N N . ALA A 1 88 ? -10.173 4.746 11.424 1.00 98.38 88 ALA A N 1
ATOM 689 C CA . ALA A 1 88 ? -11.007 3.552 11.357 1.00 98.38 88 ALA A CA 1
ATOM 690 C C . ALA A 1 88 ? -12.508 3.889 11.356 1.00 98.38 88 ALA A C 1
ATOM 692 O O . ALA A 1 88 ? -13.289 3.211 10.686 1.00 98.38 88 ALA A O 1
ATOM 693 N N . ALA A 1 89 ? -12.930 4.919 12.095 1.00 98.56 89 ALA A N 1
ATOM 694 C CA . ALA A 1 89 ? -14.305 5.411 12.057 1.00 98.56 89 ALA A CA 1
ATOM 695 C C . ALA A 1 89 ? -14.649 6.026 10.690 1.00 98.56 89 ALA A C 1
ATOM 697 O O . ALA A 1 89 ? -15.712 5.733 10.140 1.00 98.56 89 ALA A O 1
ATOM 698 N N . ASP A 1 90 ? -13.740 6.805 10.101 1.00 98.50 90 ASP A N 1
ATOM 699 C CA . ASP A 1 90 ? -13.926 7.389 8.770 1.00 98.50 90 ASP A CA 1
ATOM 700 C C . ASP A 1 90 ? -14.007 6.331 7.664 1.00 98.50 90 ASP A C 1
ATOM 702 O O . ASP A 1 90 ? -14.897 6.402 6.816 1.00 98.50 90 ASP A O 1
ATOM 706 N N . LEU A 1 91 ? -13.156 5.301 7.704 1.00 98.31 91 LEU A N 1
ATOM 707 C CA . LEU A 1 91 ? -13.223 4.170 6.771 1.00 98.31 91 LEU A CA 1
ATOM 708 C C . LEU A 1 91 ? -14.578 3.450 6.855 1.00 98.31 91 LEU A C 1
ATOM 710 O O . LEU A 1 91 ? -15.212 3.198 5.828 1.00 98.31 91 LEU A O 1
ATOM 714 N N . ARG A 1 92 ? -15.071 3.188 8.073 1.00 98.44 92 ARG A N 1
ATOM 715 C CA . ARG A 1 92 ? -16.398 2.585 8.282 1.00 98.44 92 ARG A CA 1
ATOM 716 C C . ARG A 1 92 ? -17.530 3.480 7.787 1.00 98.44 92 ARG A C 1
ATOM 718 O O . ARG A 1 92 ? -18.475 2.989 7.175 1.00 98.44 92 ARG A O 1
ATOM 725 N N . ARG A 1 93 ? -17.428 4.797 7.986 1.00 98.31 93 ARG A N 1
ATOM 726 C CA . ARG A 1 93 ? -18.390 5.780 7.458 1.00 98.31 93 ARG A CA 1
ATOM 727 C C . ARG A 1 93 ? -18.421 5.794 5.926 1.00 98.31 93 ARG A C 1
ATOM 729 O O . ARG A 1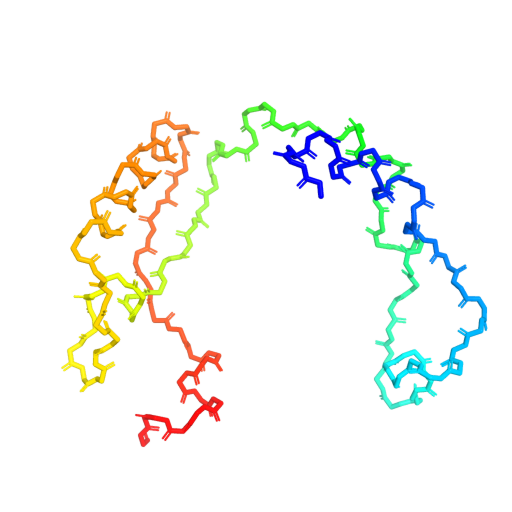 93 ? -19.471 6.044 5.344 1.00 98.31 93 ARG A O 1
ATOM 736 N N . LEU A 1 94 ? -17.299 5.483 5.279 1.00 98.12 94 LEU A N 1
ATOM 737 C CA . LEU A 1 94 ? -17.191 5.289 3.828 1.00 98.12 94 LEU A CA 1
ATOM 738 C C . LEU A 1 94 ? -17.619 3.880 3.369 1.00 98.12 94 LEU A C 1
ATOM 740 O O . LEU A 1 94 ? -17.401 3.516 2.215 1.00 98.12 94 LEU A O 1
ATOM 744 N N . ALA A 1 95 ? -18.283 3.120 4.247 1.00 98.12 95 ALA A N 1
ATOM 745 C CA . ALA A 1 95 ? -18.812 1.780 4.013 1.00 98.12 95 ALA A CA 1
ATOM 746 C C . ALA A 1 95 ? -17.750 0.695 3.761 1.00 98.12 95 ALA A C 1
ATOM 748 O O . ALA A 1 95 ? -18.050 -0.305 3.105 1.00 98.12 95 ALA A O 1
ATOM 749 N N . ALA A 1 96 ? -16.541 0.863 4.305 1.00 98.56 96 ALA A N 1
ATOM 750 C CA . ALA A 1 96 ? -15.584 -0.231 4.439 1.00 98.56 96 ALA A CA 1
ATOM 751 C C . ALA A 1 96 ? -15.824 -1.019 5.739 1.00 98.56 96 ALA A C 1
ATOM 753 O O . ALA A 1 96 ? -16.153 -0.456 6.784 1.00 98.56 96 ALA A O 1
ATOM 754 N N . ASP A 1 97 ? -15.603 -2.326 5.693 1.00 98.50 97 ASP A N 1
ATOM 755 C CA . ASP A 1 97 ? -15.458 -3.175 6.868 1.00 98.50 97 ASP A CA 1
ATOM 756 C C . ASP A 1 97 ? -13.995 -3.141 7.334 1.00 98.50 97 ASP A C 1
ATOM 758 O O . ASP A 1 97 ? -13.076 -3.332 6.540 1.00 98.50 97 ASP A O 1
ATOM 762 N N . VAL A 1 98 ? -13.766 -2.880 8.620 1.00 98.44 98 VAL A N 1
ATOM 763 C CA . VAL A 1 98 ? -12.424 -2.757 9.208 1.00 98.44 98 VAL A CA 1
ATOM 764 C C . VAL A 1 98 ? -12.288 -3.811 10.294 1.00 98.44 98 VAL A C 1
ATOM 766 O O . VAL A 1 98 ? -12.914 -3.695 11.355 1.00 98.44 98 VAL A O 1
ATOM 769 N N . VAL A 1 99 ? -11.460 -4.818 10.020 1.00 98.12 99 VAL A N 1
ATOM 770 C CA . VAL A 1 99 ? -11.383 -6.067 10.781 1.00 98.12 99 VAL A CA 1
ATOM 771 C C . VAL A 1 99 ? -10.002 -6.231 11.387 1.00 98.12 99 VAL A C 1
ATOM 773 O O . VAL A 1 99 ? -9.003 -6.215 10.679 1.00 98.12 99 VAL A O 1
ATOM 776 N N . GLU A 1 100 ? -9.942 -6.438 12.696 1.00 96.25 100 GLU A N 1
ATOM 777 C CA . GLU A 1 100 ? -8.693 -6.767 13.378 1.00 96.25 100 GLU A CA 1
ATOM 778 C C . GLU A 1 100 ? -8.256 -8.204 13.056 1.00 96.25 100 GLU A C 1
ATOM 780 O O . GLU A 1 100 ? -9.048 -9.142 13.162 1.00 96.25 100 GLU A O 1
ATOM 785 N N . VAL A 1 101 ? -6.993 -8.387 12.667 1.00 96.00 101 VAL A N 1
ATOM 786 C CA . VAL A 1 101 ? -6.446 -9.669 12.196 1.00 96.00 101 VAL A CA 1
ATOM 787 C C . VAL A 1 101 ? -5.082 -9.974 12.815 1.00 96.00 101 VAL A C 1
ATOM 789 O O . VAL A 1 101 ? -4.399 -9.086 13.331 1.00 96.00 101 VAL A O 1
ATOM 792 N N . ASP A 1 102 ? -4.678 -11.242 12.736 1.00 92.69 102 ASP A N 1
ATOM 793 C CA . ASP A 1 102 ? -3.272 -11.631 12.874 1.00 92.69 102 ASP A CA 1
ATOM 794 C C . ASP A 1 102 ? -2.467 -11.229 11.636 1.00 92.69 102 ASP A C 1
ATOM 796 O O . ASP A 1 102 ? -3.029 -10.971 10.569 1.00 92.69 102 ASP A O 1
ATOM 800 N N . PHE A 1 103 ? -1.138 -11.207 11.765 1.00 92.69 103 PHE A N 1
ATOM 801 C CA . PHE A 1 103 ? -0.260 -10.816 10.666 1.00 92.69 103 PHE A CA 1
ATOM 802 C C . PHE A 1 103 ? 0.938 -11.763 10.492 1.00 92.69 103 PHE A C 1
ATOM 804 O O . PHE A 1 103 ? 2.081 -11.403 10.778 1.00 92.69 103 PHE A O 1
ATOM 811 N N . PRO A 1 104 ? 0.689 -12.992 9.992 1.00 91.12 104 PRO A N 1
ATOM 812 C CA . PRO A 1 104 ? 1.690 -14.058 9.944 1.00 91.12 104 PRO A CA 1
ATOM 813 C C . PRO A 1 104 ? 2.891 -13.735 9.053 1.00 91.12 104 PRO A C 1
ATOM 815 O O . PRO A 1 104 ? 3.959 -14.295 9.263 1.00 91.12 104 PRO A O 1
ATOM 818 N N . VAL A 1 105 ? 2.751 -12.822 8.083 1.00 92.81 105 VAL A N 1
ATOM 819 C CA . VAL A 1 105 ? 3.879 -12.364 7.253 1.00 92.81 105 VAL A CA 1
ATOM 820 C C . VAL A 1 105 ? 5.014 -11.820 8.121 1.00 92.81 105 VAL A C 1
ATOM 822 O O . VAL A 1 105 ? 6.170 -12.145 7.869 1.00 92.81 105 VAL A O 1
ATOM 825 N N . VAL A 1 106 ? 4.691 -11.046 9.160 1.00 89.88 106 VAL A N 1
ATOM 826 C CA . VAL A 1 106 ? 5.689 -10.495 10.088 1.00 89.88 106 VAL A CA 1
ATOM 827 C C . VAL A 1 106 ? 6.094 -11.547 11.109 1.00 89.88 106 VAL A C 1
ATOM 829 O O . VAL A 1 106 ? 7.279 -1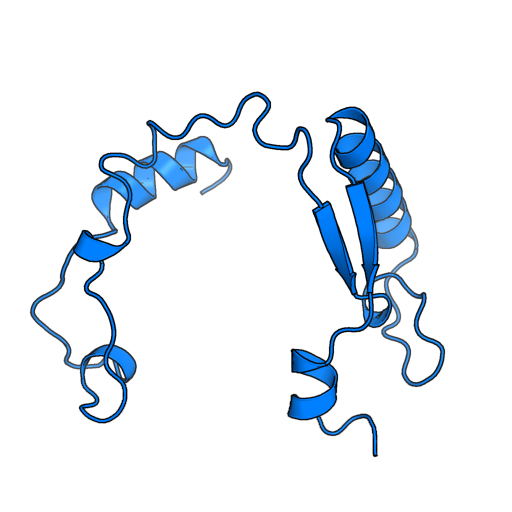1.839 11.237 1.00 89.88 106 VAL A O 1
ATOM 832 N N . SER A 1 107 ? 5.122 -12.188 11.766 1.00 86.19 107 SER A N 1
ATOM 833 C CA . SER A 1 107 ? 5.414 -13.155 12.831 1.00 86.19 107 SER A CA 1
ATOM 834 C C . SER A 1 107 ? 6.300 -14.318 12.361 1.00 86.19 107 SER A C 1
ATOM 836 O O . SER A 1 107 ? 7.210 -14.723 13.080 1.00 86.19 107 SER A O 1
ATOM 838 N N . ASN A 1 108 ? 6.092 -14.820 11.137 1.00 89.94 108 ASN A N 1
ATOM 839 C CA . ASN A 1 108 ? 6.901 -15.903 10.572 1.00 89.94 108 ASN A CA 1
ATOM 840 C C . ASN A 1 108 ? 8.283 -15.423 10.106 1.00 89.94 108 ASN A C 1
ATOM 842 O O . ASN A 1 108 ? 9.242 -16.193 10.153 1.00 89.94 108 ASN A O 1
ATOM 846 N N . TYR A 1 109 ? 8.390 -14.175 9.633 1.00 88.25 109 TYR A N 1
ATOM 847 C CA . TYR A 1 109 ? 9.660 -13.600 9.187 1.00 88.25 109 TYR A CA 1
ATOM 848 C C . TYR A 1 109 ? 10.591 -13.319 10.369 1.00 88.25 109 TYR A C 1
ATOM 850 O O . TYR A 1 109 ? 11.755 -13.714 10.348 1.00 88.25 109 TYR A O 1
ATOM 858 N N . GLU A 1 110 ? 10.067 -12.684 11.415 1.00 84.31 110 GLU A N 1
ATOM 859 C CA . GLU A 1 110 ? 10.839 -12.323 12.608 1.00 84.31 110 GLU A CA 1
ATOM 860 C C . GLU A 1 110 ? 11.099 -13.529 13.523 1.00 84.31 110 GLU A C 1
ATOM 862 O O . GLU A 1 110 ? 11.949 -13.453 14.406 1.00 84.31 110 GLU A O 1
ATOM 867 N N . ARG A 1 111 ? 10.418 -14.664 13.282 1.00 72.62 111 ARG A N 1
ATOM 868 C CA . ARG A 1 111 ? 10.402 -15.846 14.168 1.00 72.62 111 ARG A CA 1
ATOM 869 C C . ARG A 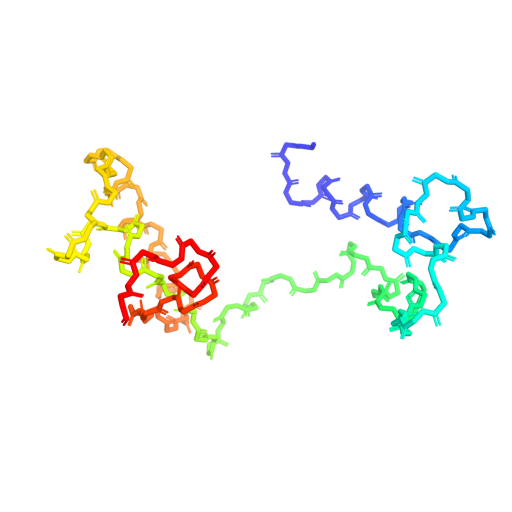1 111 ? 10.041 -15.481 15.609 1.00 72.62 111 ARG A C 1
ATOM 871 O O . ARG A 1 111 ? 10.492 -16.123 16.553 1.00 72.62 111 ARG A O 1
ATOM 878 N N . ASP A 1 112 ? 9.221 -14.445 15.752 1.00 61.56 112 ASP A N 1
ATOM 879 C CA . ASP A 1 112 ? 8.819 -13.875 17.039 1.00 61.56 112 ASP A CA 1
ATOM 880 C C . ASP A 1 112 ? 7.717 -14.712 17.718 1.00 61.56 112 ASP A C 1
ATOM 882 O O . ASP A 1 112 ? 7.286 -14.444 18.835 1.00 61.56 112 ASP A O 1
ATOM 886 N N . ARG A 1 113 ? 7.254 -15.766 17.034 1.00 55.16 113 ARG A N 1
ATOM 887 C CA . ARG A 1 113 ? 6.341 -16.787 17.548 1.00 55.16 113 ARG A CA 1
ATOM 888 C C . ARG A 1 113 ? 6.984 -18.168 17.308 1.00 55.16 113 ARG A C 1
ATOM 890 O O . ARG A 1 113 ? 7.401 -18.408 16.171 1.00 55.16 113 ARG A O 1
ATOM 897 N N . PRO A 1 114 ? 7.130 -19.030 18.336 1.00 51.78 114 PRO A N 1
ATOM 898 C CA . PRO A 1 114 ? 7.600 -20.404 18.161 1.00 51.78 114 PRO A CA 1
ATOM 899 C C . PRO A 1 114 ? 6.655 -21.260 17.308 1.00 51.78 114 PRO A C 1
ATOM 901 O O . PRO A 1 114 ? 5.436 -20.972 17.291 1.00 51.78 114 PRO A O 1
#

Foldseek 3Di:
DPDQLVVQVVCQPPQAFDPDCPPPPVVPDDPDDDDHSVVPDDPGSNPDDPQLPLAAAEAEDECQQLQNDDQDHDPHDPVVNVVVVVVCVVSVVSHHHYHYDHDVVVCVVVVVDD

Sequence (114 aa):
TRSVPDMLELLDVIVADDPNTRGDFWRAQPWVALPKSSDVRPPSYTGLELEGALRGMRLGVPRMYIGRDTDIAIQTRASVLELWQQAAADLRRLAADVVEVDFPVVSNYERDRP